Protein AF-A0A2T7PJM2-F1 (afdb_monomer_lite)

Secondary structure (DSSP, 8-state):
------------EETTEE-GGGTTS-HHHHHHHHHHHHHHHS-TTS---------TTSSS-TTS--SS-----TTSS--TT-SSHHHH--------SSS-SS-S----S---GGGHHHHHHHHTT----TT-S----HHHHHHTPPPS----EEEEETTTTEEEE-

InterPro domains:
  IPR017850 Alkali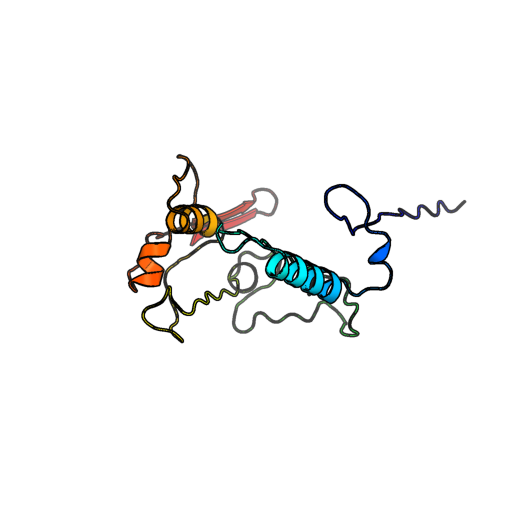ne-phosphatase-like, core domain superfamily [G3DSA:3.40.720.10] (8-62)
  IPR017850 Alkaline-phosphatase-like, core domain superfamily [G3DSA:3.40.720.10] (63-149)
  IPR017850 Alkaline-phosphatase-like, core domain superfamily [SSF53649] (10-160)
  IPR047115 Arylsulfatase B [PTHR10342] (62-166)

Structure (mmCIF, N/CA/C/O backbone):
data_AF-A0A2T7PJM2-F1
#
_entry.id   AF-A0A2T7PJM2-F1
#
loop_
_atom_site.group_PDB
_atom_site.id
_atom_site.type_symbol
_atom_site.label_atom_id
_atom_site.label_alt_id
_atom_site.label_comp_id
_atom_site.label_asym_id
_atom_site.label_entity_id
_atom_site.label_seq_id
_atom_site.pdbx_PDB_ins_code
_atom_site.Cartn_x
_atom_site.Cartn_y
_atom_site.Cartn_z
_atom_site.occupancy
_atom_site.B_iso_or_equiv
_atom_site.auth_seq_id
_atom_site.auth_comp_id
_atom_site.auth_asym_id
_atom_site.auth_atom_id
_atom_site.pdbx_PDB_model_num
ATOM 1 N N . MET A 1 1 ? 15.507 44.454 -12.396 1.00 40.25 1 MET A N 1
ATOM 2 C CA . MET A 1 1 ? 14.120 44.304 -11.910 1.00 40.25 1 MET A CA 1
ATOM 3 C C . MET A 1 1 ? 13.923 42.833 -11.594 1.00 40.25 1 MET A C 1
ATOM 5 O O . MET A 1 1 ? 13.890 42.039 -12.524 1.00 40.25 1 MET A O 1
ATOM 9 N N . SER A 1 2 ? 13.944 42.454 -10.313 1.00 42.09 2 SER A N 1
ATOM 10 C CA . SER A 1 2 ? 13.664 41.079 -9.894 1.00 42.09 2 SER A CA 1
ATOM 11 C C . SER A 1 2 ? 12.152 40.891 -9.806 1.00 42.09 2 SER A C 1
ATOM 13 O O . SER A 1 2 ? 11.457 41.668 -9.156 1.00 42.09 2 SER A O 1
ATOM 15 N N . ALA A 1 3 ? 11.634 39.868 -10.478 1.00 44.97 3 ALA A N 1
ATOM 16 C CA . ALA A 1 3 ? 10.299 39.369 -10.206 1.00 44.97 3 ALA A CA 1
ATOM 17 C C . ALA A 1 3 ? 10.421 38.363 -9.057 1.00 44.97 3 ALA A C 1
ATOM 19 O O . ALA A 1 3 ? 10.761 37.200 -9.258 1.00 44.97 3 ALA A O 1
ATOM 20 N N . SER A 1 4 ? 10.202 38.848 -7.837 1.00 51.44 4 SER A N 1
ATOM 21 C CA . SER A 1 4 ? 9.900 38.010 -6.679 1.00 51.44 4 SER A CA 1
ATOM 22 C C . SER A 1 4 ? 8.497 37.441 -6.875 1.00 51.44 4 SER A C 1
ATOM 24 O O . SER A 1 4 ? 7.517 38.068 -6.483 1.00 51.44 4 SER A O 1
ATOM 26 N N . CYS A 1 5 ? 8.381 36.295 -7.542 1.00 45.81 5 CYS A N 1
ATOM 27 C CA . CYS A 1 5 ? 7.126 35.555 -7.592 1.00 45.81 5 CYS A CA 1
ATOM 28 C C . CYS A 1 5 ? 7.107 34.590 -6.406 1.00 45.81 5 CYS A C 1
ATOM 30 O O . CYS A 1 5 ? 7.617 33.475 -6.484 1.00 45.81 5 CYS A O 1
ATOM 32 N N . THR A 1 6 ? 6.579 35.050 -5.275 1.00 51.72 6 THR A N 1
ATOM 33 C CA . THR A 1 6 ? 6.181 34.169 -4.178 1.00 51.72 6 THR A CA 1
ATOM 34 C C . THR A 1 6 ? 4.828 33.576 -4.549 1.00 51.72 6 THR A C 1
ATOM 36 O O . THR A 1 6 ? 3.810 34.263 -4.498 1.00 51.72 6 THR A O 1
ATOM 39 N N . PHE A 1 7 ? 4.812 32.314 -4.969 1.00 53.91 7 PHE A N 1
ATOM 40 C CA . PHE A 1 7 ? 3.574 31.545 -4.983 1.00 53.91 7 PHE A CA 1
ATOM 41 C C . PHE A 1 7 ? 3.211 31.230 -3.529 1.00 53.91 7 PHE A C 1
ATOM 43 O O . PHE A 1 7 ? 3.868 30.412 -2.891 1.00 53.91 7 PHE A O 1
ATOM 50 N N . GLU A 1 8 ? 2.191 31.898 -2.995 1.00 61.72 8 GLU A N 1
ATOM 51 C CA . GLU A 1 8 ? 1.557 31.495 -1.740 1.00 61.72 8 GLU A CA 1
ATOM 52 C C . GLU A 1 8 ? 0.485 30.451 -2.070 1.00 61.72 8 GLU A C 1
ATOM 54 O O . GLU A 1 8 ? -0.572 30.774 -2.613 1.00 61.72 8 GLU A O 1
ATOM 59 N N . ALA A 1 9 ? 0.772 29.182 -1.783 1.00 63.47 9 ALA A N 1
ATOM 60 C CA . ALA A 1 9 ? -0.201 28.098 -1.845 1.00 63.47 9 ALA A CA 1
ATOM 61 C C . ALA A 1 9 ? -0.392 27.525 -0.437 1.00 63.47 9 ALA A C 1
ATOM 63 O O . ALA A 1 9 ? 0.579 27.262 0.269 1.00 63.47 9 ALA A O 1
ATOM 64 N N . LEU A 1 10 ? -1.650 27.353 -0.025 1.00 72.00 10 LEU A N 1
ATOM 65 C CA . LEU A 1 10 ? -2.009 26.712 1.238 1.00 72.00 10 LEU A CA 1
ATOM 66 C C . LEU A 1 10 ? -2.389 25.260 0.947 1.00 72.00 10 LEU A C 1
ATOM 68 O O . LEU A 1 10 ? -3.336 25.001 0.203 1.00 72.00 10 LEU A O 1
ATOM 72 N N . ASP A 1 11 ? -1.608 24.341 1.507 1.00 72.00 11 ASP A N 1
ATOM 73 C CA . ASP A 1 11 ? -1.666 22.907 1.196 1.00 72.00 11 ASP A CA 1
ATOM 74 C C . ASP A 1 11 ? -2.710 22.164 2.054 1.00 72.00 11 ASP A C 1
ATOM 76 O O . ASP A 1 11 ? -3.326 21.191 1.629 1.00 72.00 11 ASP A O 1
ATOM 80 N N . PHE A 1 12 ? -2.993 22.674 3.258 1.00 85.38 12 PHE A N 1
ATOM 81 C CA . PHE A 1 12 ? -3.951 22.055 4.171 1.00 85.38 12 PHE A CA 1
ATOM 82 C C . PHE A 1 12 ? -5.383 22.472 3.870 1.00 85.38 12 PHE A C 1
ATOM 84 O O . PHE A 1 12 ? -5.734 23.656 3.913 1.00 85.38 12 PHE A O 1
ATOM 91 N N . ARG A 1 13 ? -6.224 21.467 3.618 1.00 84.50 13 ARG A N 1
ATOM 92 C CA . ARG A 1 13 ? -7.662 21.634 3.438 1.00 84.50 13 ARG A CA 1
ATOM 93 C C . ARG A 1 13 ? -8.447 20.713 4.353 1.00 84.50 13 ARG A C 1
ATOM 95 O O . ARG A 1 13 ? -8.080 19.556 4.551 1.00 84.50 13 ARG A O 1
ATOM 102 N N . PHE A 1 14 ? -9.554 21.231 4.861 1.00 86.19 14 PHE A N 1
ATOM 103 C CA . PHE A 1 14 ? -10.577 20.467 5.549 1.00 86.19 14 PHE A CA 1
ATOM 104 C C . PHE A 1 14 ? -11.841 20.488 4.693 1.00 86.19 14 PHE A C 1
ATOM 106 O O . PHE A 1 14 ? -12.447 21.541 4.482 1.00 86.19 14 PHE A O 1
ATOM 113 N N . ASN A 1 15 ? -12.216 19.318 4.173 1.00 85.06 15 ASN A N 1
ATOM 114 C CA . ASN A 1 15 ? -13.137 19.190 3.043 1.00 85.06 15 ASN A CA 1
ATOM 115 C C . ASN A 1 15 ? -12.603 19.962 1.823 1.00 85.06 15 ASN A C 1
ATOM 117 O O . ASN A 1 15 ? -11.618 19.546 1.218 1.00 85.06 15 ASN A O 1
ATOM 121 N N . GLU A 1 16 ? -13.216 21.093 1.486 1.00 86.56 16 GLU A N 1
ATOM 122 C CA . GLU A 1 16 ? -12.851 21.924 0.332 1.00 86.56 16 GLU A CA 1
ATOM 123 C C . GLU A 1 16 ? -12.242 23.272 0.742 1.00 86.56 16 GLU A C 1
ATOM 125 O O . GLU A 1 16 ? -11.702 23.990 -0.101 1.00 86.56 16 GLU A O 1
ATOM 130 N N . GLU A 1 17 ? -12.267 23.588 2.039 1.00 89.56 17 GLU A N 1
ATOM 131 C CA . GLU A 1 17 ? -11.819 24.866 2.581 1.00 89.56 17 GLU A CA 1
ATOM 132 C C . GLU A 1 17 ? -10.400 24.779 3.122 1.00 89.56 17 GLU A C 1
ATOM 134 O O . GLU A 1 17 ? -9.963 23.747 3.631 1.00 89.56 17 GLU A O 1
ATOM 139 N N . VAL A 1 18 ? -9.680 25.894 3.051 1.00 88.31 18 VAL A N 1
ATOM 140 C CA . VAL A 1 18 ? -8.340 25.996 3.631 1.00 88.31 18 VAL A CA 1
ATOM 141 C C . VAL A 1 18 ? -8.417 25.876 5.150 1.00 88.31 18 VAL A C 1
ATOM 143 O O . VAL A 1 18 ? -9.088 26.672 5.813 1.00 88.31 18 VAL A O 1
ATOM 146 N N . ASP A 1 19 ? -7.647 24.948 5.712 1.00 87.94 19 ASP A N 1
ATOM 147 C CA . ASP A 1 19 ? -7.517 24.816 7.158 1.00 87.94 19 ASP A CA 1
ATOM 148 C C . ASP A 1 19 ? -6.419 25.744 7.689 1.00 87.94 19 ASP A C 1
ATOM 150 O O . ASP A 1 19 ? -5.230 25.419 7.724 1.00 87.94 19 ASP A O 1
ATOM 154 N N . LYS A 1 20 ? -6.831 26.935 8.125 1.00 85.75 20 LYS A N 1
ATOM 155 C CA . LYS A 1 20 ? -5.927 27.925 8.727 1.00 85.75 20 LYS A CA 1
ATOM 156 C C . LYS A 1 20 ? -5.497 27.555 10.150 1.00 85.75 20 LYS A C 1
ATOM 158 O O . LYS A 1 20 ? -4.513 28.113 10.635 1.00 85.75 20 LYS A O 1
ATOM 163 N N . ASN A 1 21 ? -6.196 26.630 10.812 1.00 85.81 21 ASN A N 1
ATOM 164 C CA . ASN A 1 21 ? -5.887 26.219 12.183 1.00 85.81 21 ASN A CA 1
ATOM 165 C C . ASN A 1 21 ? -4.716 25.226 12.238 1.00 85.81 21 ASN A C 1
ATOM 167 O O . ASN A 1 21 ? -4.093 25.076 13.286 1.00 85.81 21 ASN A O 1
ATOM 171 N N . ALA A 1 22 ? -4.384 24.589 11.111 1.00 85.62 22 ALA A N 1
ATOM 172 C CA . ALA A 1 22 ? -3.234 23.696 10.983 1.00 85.62 22 ALA A CA 1
ATOM 173 C C . ALA A 1 22 ? -1.884 24.433 10.848 1.00 85.62 22 ALA A C 1
ATOM 175 O O . ALA A 1 22 ? -0.829 23.796 10.839 1.00 85.62 22 ALA A O 1
ATOM 176 N N . SER A 1 23 ? -1.883 25.768 10.756 1.00 87.19 23 SER A N 1
ATOM 177 C CA . SER A 1 23 ? -0.649 26.551 10.636 1.00 87.19 23 SER A CA 1
ATOM 178 C C . SER A 1 23 ? 0.278 26.338 11.839 1.00 87.19 23 SER A C 1
ATOM 180 O O . SER A 1 23 ? -0.142 26.421 12.992 1.00 87.19 23 SER A O 1
ATOM 182 N N . GLY A 1 24 ? 1.555 26.050 11.570 1.00 87.81 24 GLY A N 1
ATOM 183 C CA . GLY A 1 24 ? 2.554 25.748 12.601 1.00 87.81 24 GLY A CA 1
ATOM 184 C C . GLY A 1 24 ? 2.444 24.345 13.210 1.00 87.81 24 GLY A C 1
ATOM 185 O O . GLY A 1 24 ? 3.200 24.022 14.127 1.00 87.81 24 GLY A O 1
ATOM 186 N N . VAL A 1 25 ? 1.541 23.495 12.711 1.00 90.69 25 VAL A N 1
ATOM 187 C CA . VAL A 1 25 ? 1.417 22.095 13.131 1.00 90.69 25 VAL A CA 1
ATOM 188 C C . VAL A 1 25 ? 2.139 21.198 12.131 1.00 90.69 25 VAL A C 1
ATOM 190 O O . VAL A 1 25 ? 1.891 21.251 10.933 1.00 90.69 25 VAL A O 1
ATOM 193 N N . TYR A 1 26 ? 3.017 20.325 12.627 1.00 91.69 26 TYR A N 1
ATOM 194 C CA . TYR A 1 26 ? 3.697 19.345 11.781 1.00 91.69 26 TYR A CA 1
ATOM 195 C C . TYR A 1 26 ? 2.682 18.386 11.132 1.00 91.69 26 TYR A C 1
ATOM 197 O O . TYR A 1 26 ? 1.861 17.784 11.834 1.00 91.69 26 TYR A O 1
ATOM 205 N N . SER A 1 27 ? 2.758 18.213 9.808 1.00 92.06 27 SER A N 1
ATOM 206 C CA . SER A 1 27 ? 1.738 17.532 8.988 1.00 92.06 27 SER A CA 1
ATOM 207 C C . SER A 1 27 ? 1.380 16.130 9.481 1.00 92.06 27 SER A C 1
ATOM 209 O O . SER A 1 27 ? 0.210 15.753 9.534 1.00 92.06 27 SER A O 1
ATOM 211 N N . THR A 1 28 ? 2.381 15.374 9.941 1.00 93.56 28 THR A N 1
ATOM 212 C CA . THR A 1 28 ? 2.181 14.022 10.486 1.00 93.56 28 THR A CA 1
ATOM 213 C C . THR A 1 28 ? 1.261 14.038 11.710 1.00 93.56 28 THR A C 1
ATOM 215 O O . THR A 1 28 ? 0.409 13.159 11.849 1.00 93.56 28 THR A O 1
ATOM 218 N N . PHE A 1 29 ? 1.379 15.043 12.585 1.00 94.25 29 PHE A N 1
ATOM 219 C CA . PHE A 1 29 ? 0.491 15.179 13.742 1.00 94.25 29 PHE A CA 1
ATOM 220 C C . PHE A 1 29 ? -0.894 15.674 13.344 1.00 94.25 29 PHE A C 1
ATOM 222 O O . PHE A 1 29 ? -1.871 15.178 13.898 1.00 94.25 29 PHE A O 1
ATOM 229 N N . ALA A 1 30 ? -0.990 16.596 12.383 1.00 92.69 30 ALA A N 1
ATOM 230 C CA . ALA A 1 30 ? -2.277 17.068 11.877 1.00 92.69 30 ALA A CA 1
ATOM 231 C C . ALA A 1 30 ? -3.104 15.904 11.299 1.00 92.69 30 ALA A C 1
ATOM 233 O O . ALA A 1 30 ? -4.229 15.664 11.735 1.00 92.69 30 ALA A O 1
ATOM 234 N N . PHE A 1 31 ? -2.510 15.101 10.411 1.00 93.81 31 PHE A N 1
ATOM 235 C CA . PHE A 1 31 ? -3.171 13.933 9.821 1.00 93.81 31 PHE A CA 1
ATOM 236 C C . PHE A 1 31 ? -3.514 12.858 10.855 1.00 93.81 31 PHE A C 1
ATOM 238 O O . PHE A 1 31 ? -4.606 12.293 10.813 1.00 93.81 31 PHE A O 1
ATOM 245 N N . SER A 1 32 ? -2.619 12.600 11.815 1.00 95.75 32 SER A N 1
ATOM 246 C CA . SER A 1 32 ? -2.874 11.609 12.868 1.00 95.75 32 SER A CA 1
ATOM 247 C C . SER A 1 32 ? -4.033 12.022 13.771 1.00 95.75 32 SER A C 1
ATOM 249 O O . SER A 1 32 ? -4.921 11.210 14.017 1.00 95.75 32 SER A O 1
ATOM 251 N N . ARG A 1 33 ? -4.059 13.283 14.223 1.00 94.31 33 ARG A N 1
ATOM 252 C CA . ARG A 1 33 ? -5.152 13.808 15.056 1.00 94.31 33 ARG A CA 1
ATOM 253 C C . ARG A 1 33 ? -6.475 13.755 14.313 1.00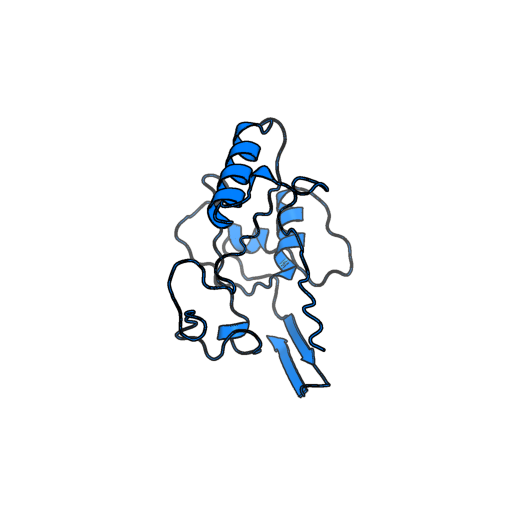 94.31 33 ARG A C 1
ATOM 255 O O . ARG A 1 33 ? -7.446 13.247 14.856 1.00 94.31 33 ARG A O 1
ATOM 262 N N . ARG A 1 34 ? -6.491 14.166 13.042 1.00 93.00 34 ARG A N 1
ATOM 263 C CA . ARG A 1 34 ? -7.718 14.110 12.249 1.00 93.00 34 ARG A CA 1
ATOM 264 C C . ARG A 1 34 ? -8.229 12.680 12.072 1.00 93.00 34 ARG A C 1
ATOM 266 O O . ARG A 1 34 ? -9.428 12.442 12.170 1.00 93.00 34 ARG A O 1
ATOM 273 N N . ALA A 1 35 ? -7.336 11.720 11.831 1.00 96.25 35 ALA A N 1
ATOM 274 C CA . ALA A 1 35 ? -7.717 10.313 11.760 1.00 96.25 35 ALA A CA 1
ATOM 275 C C . ALA A 1 35 ? -8.300 9.808 13.093 1.00 96.25 35 ALA A C 1
ATOM 277 O O . ALA A 1 35 ? -9.287 9.079 13.076 1.00 96.25 35 ALA A O 1
ATOM 278 N N . GLN A 1 36 ? -7.728 10.212 14.233 1.00 97.06 36 GLN A N 1
ATOM 279 C CA . GLN A 1 36 ? -8.255 9.873 15.560 1.00 97.06 36 GLN A CA 1
ATOM 280 C C . GLN A 1 36 ? -9.652 10.456 15.783 1.00 97.06 36 GLN A C 1
ATOM 282 O O . GLN A 1 36 ? -10.555 9.703 16.129 1.00 97.06 36 GLN A O 1
ATOM 287 N N . GLU A 1 37 ? -9.853 11.743 15.498 1.00 95.19 37 GLU A N 1
ATOM 288 C CA . GLU A 1 37 ? -11.161 12.405 15.604 1.00 95.19 37 GLU A CA 1
ATOM 289 C C . GLU A 1 37 ? -12.225 11.695 14.761 1.00 95.19 37 GLU A C 1
ATOM 291 O O . GLU A 1 37 ? -13.291 11.360 15.268 1.00 95.19 37 GLU A O 1
ATOM 296 N N . ILE A 1 38 ? -11.918 11.389 13.490 1.00 96.00 38 ILE A N 1
ATOM 297 C CA . ILE A 1 38 ? -12.838 10.650 12.612 1.00 96.00 38 ILE A CA 1
ATOM 298 C C . ILE A 1 38 ? -13.226 9.313 13.248 1.00 96.00 38 ILE A C 1
ATOM 300 O O . ILE A 1 38 ? -14.394 8.941 13.213 1.00 96.00 38 ILE A O 1
ATOM 304 N N . LEU A 1 39 ? -12.264 8.581 13.813 1.00 96.62 39 LEU A N 1
ATOM 305 C CA . LEU A 1 39 ? -12.517 7.275 14.421 1.00 96.62 39 LEU A CA 1
ATOM 306 C C . LEU A 1 39 ? -13.307 7.371 15.734 1.00 96.62 39 LEU A C 1
ATOM 308 O O . LEU A 1 39 ? -14.122 6.492 16.002 1.00 96.62 39 LEU A O 1
ATOM 312 N N . GLU A 1 40 ? -13.073 8.405 16.541 1.00 97.44 40 GLU A N 1
ATOM 313 C CA . GLU A 1 40 ? -13.780 8.651 17.805 1.00 97.44 40 GLU A CA 1
ATOM 314 C C . GLU A 1 40 ? -15.234 9.084 17.578 1.00 97.44 40 GLU A C 1
ATOM 316 O O . GLU A 1 40 ? -16.128 8.663 18.314 1.00 97.44 40 GLU A O 1
ATOM 321 N N . GLU A 1 41 ? -15.481 9.881 16.538 1.00 96.75 41 GLU A N 1
ATOM 322 C CA . GLU A 1 41 ? -16.811 10.384 16.173 1.00 96.75 41 GLU A CA 1
ATOM 323 C C . GLU A 1 41 ? -17.616 9.398 15.309 1.00 96.75 41 GLU A C 1
ATOM 325 O O . GLU A 1 41 ? -18.825 9.569 15.120 1.00 96.75 41 GLU A O 1
ATOM 330 N N . HIS A 1 42 ? -16.968 8.365 14.762 1.00 97.88 42 HIS A N 1
ATOM 331 C CA . HIS A 1 42 ? -17.594 7.451 13.812 1.00 97.88 42 HIS A CA 1
ATOM 332 C C . HIS A 1 42 ? -18.719 6.620 14.441 1.00 97.88 42 HIS A C 1
ATOM 334 O O . HIS A 1 42 ? -18.556 5.953 15.465 1.00 97.88 42 HIS A O 1
ATOM 340 N N . ASN A 1 43 ? -19.863 6.569 13.756 1.00 97.25 43 ASN A N 1
ATOM 341 C CA . ASN A 1 43 ? -20.951 5.670 14.118 1.00 97.25 43 ASN A CA 1
ATOM 342 C C . ASN A 1 43 ? -20.558 4.215 13.823 1.00 97.25 43 ASN A C 1
ATOM 344 O O . ASN A 1 43 ? -20.665 3.740 12.692 1.00 97.25 43 ASN A O 1
ATOM 348 N N . THR A 1 44 ? -20.202 3.479 14.873 1.00 95.62 44 THR A N 1
ATOM 349 C CA . THR A 1 44 ? -19.729 2.086 14.809 1.00 95.62 44 THR A CA 1
ATOM 350 C C . THR A 1 44 ? -20.740 1.080 14.250 1.00 95.62 44 THR A C 1
ATOM 352 O O . THR A 1 44 ? -20.363 -0.053 13.957 1.00 95.62 44 THR A O 1
ATOM 355 N N . SER A 1 45 ? -22.004 1.474 14.055 1.00 97.31 45 SER A N 1
ATOM 356 C CA . SER A 1 45 ? -23.005 0.643 13.370 1.00 97.31 45 SER A CA 1
ATOM 357 C C . SER A 1 45 ? -22.834 0.618 11.846 1.00 97.31 45 SER A C 1
ATOM 359 O O . SER A 1 45 ? -23.433 -0.227 11.185 1.00 97.31 45 SER A O 1
ATOM 361 N N . GLN A 1 46 ? -22.056 1.541 11.278 1.00 95.81 46 GLN A N 1
ATOM 362 C CA . GLN A 1 46 ? -21.732 1.587 9.852 1.00 95.81 46 GLN A CA 1
ATOM 363 C C . GLN A 1 46 ? -20.244 1.269 9.648 1.00 95.81 46 GLN A C 1
ATOM 365 O O . GLN A 1 46 ? -19.422 1.641 10.484 1.00 95.81 46 GLN A O 1
ATOM 370 N N . PRO A 1 47 ? -19.849 0.592 8.560 1.00 95.12 47 PRO A N 1
ATOM 371 C CA . PRO A 1 47 ? -18.438 0.461 8.217 1.00 95.12 47 PRO A CA 1
ATOM 372 C C . PRO A 1 47 ? -17.856 1.817 7.781 1.00 95.12 47 PRO A C 1
ATOM 374 O O . PRO A 1 47 ? -18.568 2.673 7.261 1.00 95.12 47 PRO A O 1
ATOM 377 N N . ILE A 1 48 ? -16.546 1.997 7.960 1.00 96.00 48 ILE A N 1
ATOM 378 C CA . ILE A 1 48 ? -15.797 3.160 7.467 1.00 96.00 48 ILE A CA 1
ATOM 379 C C . ILE A 1 48 ? -14.613 2.699 6.622 1.00 96.00 48 ILE A C 1
ATOM 381 O O . ILE A 1 48 ? -13.939 1.722 6.953 1.00 96.00 48 ILE A O 1
ATOM 385 N N . PHE A 1 49 ? -14.347 3.432 5.544 1.00 96.12 49 PHE A N 1
ATOM 386 C CA . PHE A 1 49 ? -13.100 3.355 4.795 1.00 96.12 49 PHE A CA 1
ATOM 387 C C . PHE A 1 49 ? -12.344 4.670 4.982 1.00 96.12 49 PHE A C 1
ATOM 389 O O . PHE A 1 49 ? -12.862 5.735 4.652 1.00 96.12 49 PHE A O 1
ATOM 396 N N . LEU A 1 50 ? -11.129 4.593 5.525 1.00 96.75 50 LEU A N 1
ATOM 397 C CA . LEU A 1 50 ? -10.268 5.747 5.760 1.00 96.75 50 LEU A CA 1
ATOM 398 C C . LEU A 1 50 ? -8.947 5.553 5.014 1.00 96.75 50 LEU A C 1
ATOM 400 O O . LEU A 1 50 ? -8.198 4.619 5.300 1.00 96.75 50 LEU A O 1
ATOM 404 N N . TYR A 1 51 ? -8.653 6.455 4.080 1.00 96.81 51 TYR A N 1
ATOM 405 C CA . TYR A 1 51 ? -7.364 6.525 3.398 1.00 96.81 51 TYR A CA 1
ATOM 406 C C . TYR A 1 51 ? -6.518 7.641 4.016 1.00 96.81 51 TYR A C 1
ATOM 408 O O . TYR A 1 51 ? -6.870 8.814 3.929 1.00 96.81 51 TYR A O 1
ATOM 416 N N . LEU A 1 52 ? -5.409 7.263 4.655 1.00 96.62 52 LEU A N 1
ATOM 417 C CA . LEU A 1 52 ? -4.499 8.186 5.330 1.00 96.62 52 LEU A CA 1
ATOM 418 C C . LEU A 1 52 ? -3.168 8.260 4.572 1.00 96.62 52 LEU A C 1
ATOM 420 O O . LEU A 1 52 ? -2.324 7.372 4.692 1.00 96.62 52 LEU A O 1
ATOM 424 N N . ALA A 1 53 ? -2.993 9.317 3.782 1.00 95.50 53 ALA A N 1
ATOM 425 C CA . ALA A 1 53 ? -1.807 9.545 2.962 1.00 95.50 53 ALA A CA 1
ATOM 426 C C . ALA A 1 53 ? -0.870 10.556 3.634 1.00 95.50 53 ALA A C 1
ATOM 428 O O . ALA A 1 53 ? -1.010 11.764 3.462 1.00 95.50 53 ALA A O 1
ATOM 429 N N . PHE A 1 54 ? 0.084 10.070 4.428 1.00 94.69 54 PHE A N 1
ATOM 430 C CA . PHE A 1 54 ? 1.081 10.946 5.038 1.00 94.69 54 PHE A CA 1
ATOM 431 C C . PHE A 1 54 ? 1.979 11.604 3.985 1.00 94.69 54 PHE A C 1
ATOM 433 O O . PHE A 1 54 ? 2.414 10.959 3.035 1.00 94.69 54 PHE A O 1
ATOM 440 N N . GLN A 1 55 ? 2.315 12.876 4.212 1.00 91.75 55 GLN A N 1
ATOM 441 C CA . GLN A 1 55 ? 3.368 13.570 3.466 1.00 91.75 55 GLN A CA 1
ATOM 442 C C . GLN A 1 55 ? 4.751 13.012 3.831 1.00 91.75 55 GLN A C 1
ATOM 444 O O . GLN A 1 55 ? 5.622 12.870 2.976 1.00 91.75 55 GLN A O 1
ATOM 449 N N . ALA A 1 56 ? 4.953 12.660 5.105 1.00 91.38 56 ALA A N 1
ATOM 450 C CA . ALA A 1 56 ? 6.190 12.041 5.550 1.00 91.38 56 ALA A CA 1
ATOM 451 C C . ALA A 1 56 ? 6.392 10.677 4.859 1.00 91.38 56 ALA A C 1
ATOM 453 O O . ALA A 1 56 ? 5.458 9.896 4.713 1.00 91.38 56 ALA A O 1
ATOM 454 N N . VAL A 1 57 ? 7.598 10.308 4.442 1.00 90.69 57 VAL A N 1
ATOM 455 C CA . VAL A 1 57 ? 8.898 10.980 4.640 1.00 90.69 57 VAL A CA 1
ATOM 456 C C . VAL A 1 57 ? 9.386 11.687 3.369 1.00 90.69 57 VAL A C 1
ATOM 458 O O . VAL A 1 57 ? 10.579 11.701 3.086 1.00 90.69 57 VAL A O 1
ATOM 461 N N . HIS A 1 58 ? 8.465 12.207 2.553 1.00 89.12 58 HIS A N 1
ATOM 462 C CA . HIS A 1 58 ? 8.823 12.922 1.332 1.00 89.12 58 HIS A CA 1
ATOM 463 C C . HIS A 1 58 ? 9.476 14.272 1.651 1.00 89.12 58 HIS A C 1
ATOM 465 O O . HIS A 1 58 ? 9.122 14.913 2.637 1.00 89.12 58 HIS A O 1
ATOM 471 N N . TYR A 1 59 ? 10.375 14.721 0.772 1.00 83.94 59 TYR A N 1
ATOM 472 C CA . TYR A 1 59 ? 10.931 16.072 0.792 1.00 83.94 59 TYR A CA 1
ATOM 473 C C . TYR A 1 59 ? 9.823 17.145 0.883 1.00 83.94 59 TYR A C 1
ATOM 475 O O . TYR A 1 59 ? 8.799 16.995 0.196 1.00 83.94 59 TYR A O 1
ATOM 483 N N . PRO A 1 60 ? 10.020 18.242 1.643 1.00 86.44 60 PRO A N 1
ATOM 484 C CA . PRO A 1 60 ? 11.232 18.630 2.384 1.00 86.44 60 PRO A CA 1
ATOM 485 C C . PRO A 1 60 ? 11.477 17.843 3.680 1.00 86.44 60 PRO A C 1
ATOM 487 O O . PRO A 1 60 ? 10.549 17.426 4.365 1.00 86.44 60 PRO A O 1
ATOM 490 N N . LEU A 1 61 ? 12.752 17.654 4.041 1.00 84.50 61 LEU A N 1
ATOM 491 C CA . LEU A 1 61 ? 13.140 16.975 5.281 1.00 84.50 61 LEU A CA 1
ATOM 492 C C . LEU A 1 61 ? 13.142 17.954 6.464 1.00 84.50 61 LEU A C 1
ATOM 494 O O . LEU A 1 61 ? 14.146 18.570 6.816 1.00 84.50 61 LEU A O 1
ATOM 498 N N . GLU A 1 62 ? 11.976 18.109 7.080 1.00 85.31 62 GLU A N 1
ATOM 499 C CA . GLU A 1 62 ? 11.706 19.151 8.084 1.00 85.31 62 GLU A CA 1
ATOM 500 C C . GLU A 1 62 ? 11.985 18.718 9.534 1.00 85.31 62 GLU A C 1
ATOM 502 O O . GLU A 1 62 ? 11.899 19.521 10.460 1.00 85.31 62 GLU A O 1
ATOM 507 N N . ASN A 1 63 ? 12.347 17.451 9.754 1.00 81.62 63 ASN A N 1
ATOM 508 C CA . ASN A 1 63 ? 12.645 16.884 11.074 1.00 81.62 63 ASN A CA 1
ATOM 509 C C . ASN A 1 63 ? 14.153 16.818 11.398 1.00 81.62 63 ASN A C 1
ATOM 511 O O . ASN A 1 63 ? 14.549 16.121 12.333 1.00 81.62 63 ASN A O 1
ATOM 515 N N . GLY A 1 64 ? 14.990 17.543 10.648 1.00 68.88 64 GLY A N 1
ATOM 516 C CA . GLY A 1 64 ? 16.420 17.692 10.936 1.00 68.88 64 GLY A CA 1
ATOM 517 C C . GLY A 1 64 ? 17.333 16.589 10.391 1.00 68.88 64 GLY A C 1
ATOM 518 O O . GLY A 1 64 ? 18.454 16.453 10.876 1.00 68.88 64 GLY A O 1
ATOM 519 N N . GLY A 1 65 ? 16.898 15.806 9.400 1.00 62.78 65 GLY A N 1
ATOM 520 C CA . GLY A 1 65 ? 17.785 14.897 8.667 1.00 62.78 65 GLY A CA 1
ATOM 521 C C . GLY A 1 65 ? 17.982 15.346 7.225 1.00 62.78 65 GLY A C 1
ATOM 522 O O . GLY A 1 65 ? 17.000 15.420 6.516 1.00 62.78 65 GLY A O 1
ATOM 523 N N . ASP A 1 66 ? 19.214 15.596 6.771 1.00 56.72 66 ASP A N 1
ATOM 524 C CA . ASP A 1 66 ? 19.573 15.583 5.338 1.00 56.72 66 ASP A CA 1
ATOM 525 C C . ASP A 1 66 ? 21.107 15.511 5.169 1.00 56.72 66 ASP A C 1
ATOM 527 O O . ASP A 1 66 ? 21.817 16.046 6.029 1.00 56.72 66 ASP A O 1
ATOM 531 N N . PRO A 1 67 ? 21.664 14.851 4.125 1.00 52.88 67 PRO A N 1
ATOM 532 C CA . PRO A 1 67 ? 22.091 15.668 2.977 1.00 52.88 67 PRO A CA 1
ATOM 533 C C . PRO A 1 67 ? 22.072 14.952 1.601 1.00 52.88 67 PRO A C 1
ATOM 535 O O . PRO A 1 67 ? 23.061 15.034 0.874 1.00 52.88 67 PRO A O 1
ATOM 538 N N . THR A 1 68 ? 21.018 14.198 1.269 1.00 60.50 68 THR A N 1
ATOM 539 C CA . THR A 1 68 ? 20.444 13.948 -0.085 1.00 60.50 68 THR A CA 1
ATOM 540 C C . THR A 1 68 ? 19.515 12.719 -0.068 1.00 60.50 68 THR A C 1
ATOM 542 O O . THR A 1 68 ? 19.742 11.718 -0.746 1.00 60.50 68 THR A O 1
ATOM 545 N N . GLU A 1 69 ? 18.435 12.822 0.716 1.00 66.56 69 GLU A N 1
ATOM 546 C CA . GLU A 1 69 ? 17.222 11.971 0.677 1.00 66.56 69 GLU A CA 1
ATOM 547 C C . GLU A 1 69 ? 17.262 10.582 1.350 1.00 66.56 69 GLU A C 1
ATOM 549 O O . GLU A 1 69 ? 16.525 9.701 0.921 1.00 66.56 69 GLU A O 1
ATOM 554 N N . GLY A 1 70 ? 18.079 10.405 2.404 1.00 77.44 70 GLY A N 1
ATOM 555 C CA . GLY A 1 70 ? 17.937 9.556 3.624 1.00 77.44 70 GLY A CA 1
ATOM 556 C C . GLY A 1 70 ? 17.345 8.124 3.627 1.00 77.44 70 GLY A C 1
ATOM 557 O O . GLY A 1 70 ? 17.458 7.425 4.636 1.00 77.44 70 GLY A O 1
ATOM 558 N N . ALA A 1 71 ? 16.710 7.660 2.559 1.00 83.94 71 ALA A N 1
ATOM 559 C CA . ALA A 1 71 ? 16.034 6.383 2.437 1.00 83.94 71 ALA A CA 1
ATOM 560 C C . ALA A 1 71 ? 17.021 5.272 2.062 1.00 83.94 71 ALA A C 1
ATOM 562 O O . ALA A 1 71 ? 18.024 5.488 1.383 1.00 83.94 71 ALA A O 1
ATOM 563 N N . SER A 1 72 ? 16.703 4.044 2.470 1.00 90.19 72 SER A N 1
ATOM 564 C CA . SER A 1 72 ? 17.480 2.860 2.115 1.00 90.19 72 SER A CA 1
ATOM 565 C C . SER A 1 72 ? 16.573 1.761 1.593 1.00 90.19 72 SER A C 1
ATOM 567 O O . SER A 1 72 ? 15.612 1.363 2.251 1.00 90.19 72 SER A O 1
ATOM 569 N N . ASN A 1 73 ? 16.931 1.235 0.423 1.00 93.88 73 ASN A N 1
ATOM 570 C CA . ASN A 1 73 ? 16.277 0.077 -0.180 1.00 93.88 73 ASN A CA 1
ATOM 571 C C . ASN A 1 73 ? 17.081 -1.210 0.000 1.00 93.88 73 ASN A C 1
ATOM 573 O O . ASN A 1 73 ? 16.694 -2.243 -0.542 1.00 93.88 73 ASN A O 1
ATOM 577 N N . TRP A 1 74 ? 18.190 -1.176 0.747 1.00 94.00 74 TRP A N 1
ATOM 578 C CA . TRP A 1 74 ? 19.048 -2.344 0.930 1.00 94.00 74 TRP A CA 1
ATOM 579 C C . TRP A 1 74 ? 18.238 -3.560 1.421 1.00 94.00 74 TRP A C 1
ATOM 581 O O . TRP A 1 74 ? 17.416 -3.418 2.333 1.00 94.00 74 TRP A O 1
ATOM 591 N N . PRO A 1 75 ? 18.436 -4.765 0.851 1.00 96.56 75 PRO A N 1
ATOM 592 C CA . PRO A 1 75 ? 19.445 -5.161 -0.144 1.00 96.56 75 PRO A CA 1
ATOM 593 C C . PRO A 1 75 ? 18.988 -5.053 -1.612 1.00 96.56 75 PRO A C 1
ATOM 595 O O . PRO A 1 75 ? 19.619 -5.620 -2.502 1.00 96.56 75 PRO A O 1
ATOM 598 N N . LEU A 1 76 ? 17.866 -4.389 -1.881 1.00 97.06 76 LEU A N 1
ATOM 599 C CA . LEU A 1 76 ? 17.282 -4.301 -3.215 1.00 97.06 76 LEU A CA 1
ATOM 600 C C . LEU A 1 76 ? 18.047 -3.300 -4.089 1.00 97.06 76 LEU A C 1
ATOM 602 O O . LEU A 1 76 ? 18.498 -2.250 -3.632 1.00 97.06 76 LEU A O 1
ATOM 606 N N . ARG A 1 77 ? 18.179 -3.632 -5.376 1.00 96.12 77 ARG A N 1
ATOM 607 C CA . ARG A 1 77 ? 18.834 -2.782 -6.374 1.00 96.12 77 ARG A CA 1
ATOM 608 C C . ARG A 1 77 ? 17.952 -1.582 -6.715 1.00 96.12 77 ARG A C 1
ATOM 610 O O . ARG A 1 77 ? 16.766 -1.761 -6.946 1.00 96.12 77 ARG A O 1
ATOM 617 N N . GLY A 1 78 ? 18.549 -0.402 -6.867 1.00 94.56 78 GLY A N 1
ATOM 618 C CA . GLY A 1 78 ? 17.870 0.798 -7.365 1.00 94.56 78 GLY A CA 1
ATOM 619 C C . GLY A 1 78 ? 17.102 1.585 -6.300 1.00 94.56 78 GLY A C 1
ATOM 620 O O . GLY A 1 78 ? 17.184 1.310 -5.103 1.00 94.56 78 GLY A O 1
ATOM 621 N N . ALA A 1 79 ? 16.397 2.616 -6.754 1.00 93.50 79 ALA A N 1
ATOM 622 C CA . ALA A 1 79 ? 15.698 3.573 -5.901 1.00 93.50 79 ALA A CA 1
ATOM 623 C C . ALA A 1 79 ? 14.474 4.175 -6.607 1.00 93.50 79 ALA A C 1
ATOM 625 O O . ALA A 1 79 ? 14.113 3.736 -7.705 1.00 93.50 79 ALA A O 1
ATOM 626 N N . LYS A 1 80 ? 13.838 5.172 -5.972 1.00 91.88 80 LYS A N 1
ATOM 627 C CA . LYS A 1 80 ? 12.734 5.956 -6.548 1.00 91.88 80 LYS A CA 1
ATOM 628 C C . LYS A 1 80 ? 13.054 6.335 -8.000 1.00 91.88 80 LYS A C 1
ATOM 630 O O . LYS A 1 80 ? 14.192 6.670 -8.319 1.00 91.88 80 LYS A O 1
ATOM 635 N N . SER A 1 81 ? 12.041 6.247 -8.860 1.00 90.94 81 SER A N 1
ATOM 636 C CA . SER 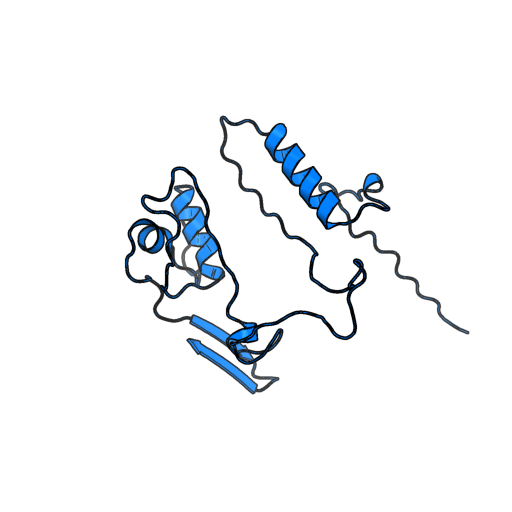A 1 81 ? 12.134 6.493 -10.309 1.00 90.94 81 SER A CA 1
ATOM 637 C C . SER A 1 81 ? 12.868 5.420 -11.128 1.00 90.94 81 SER A C 1
ATOM 639 O O . SER A 1 81 ? 13.091 5.616 -12.319 1.00 90.94 81 SER A O 1
ATOM 641 N N . THR A 1 82 ? 13.220 4.271 -10.542 1.00 93.44 82 THR A N 1
ATOM 642 C CA . THR A 1 82 ? 13.787 3.130 -11.286 1.00 93.44 82 THR A CA 1
ATOM 643 C C . THR A 1 82 ? 12.829 1.939 -11.305 1.00 93.44 82 THR A C 1
ATOM 645 O O . THR A 1 82 ? 12.061 1.757 -10.366 1.00 93.44 82 THR A O 1
ATOM 648 N N . LEU A 1 83 ? 12.902 1.097 -12.346 1.00 95.06 83 LEU A N 1
ATOM 649 C CA . LEU A 1 83 ? 12.115 -0.147 -12.445 1.00 95.06 83 LEU A CA 1
ATOM 650 C C . LEU A 1 83 ? 12.762 -1.344 -11.723 1.00 95.06 83 LEU 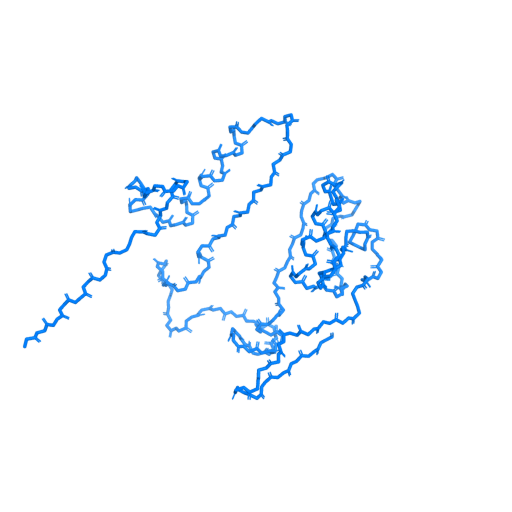A C 1
ATOM 652 O O . LEU A 1 83 ? 12.262 -2.462 -11.793 1.00 95.06 83 LEU A O 1
ATOM 656 N N . TRP A 1 84 ? 13.879 -1.127 -11.025 1.00 95.81 84 TRP A N 1
ATOM 657 C CA . TRP A 1 84 ? 14.492 -2.153 -10.185 1.00 95.81 84 TRP A CA 1
ATOM 658 C C . TRP A 1 84 ? 13.666 -2.387 -8.914 1.00 95.81 84 TRP A C 1
ATOM 660 O O . TRP A 1 84 ? 12.928 -1.508 -8.478 1.00 95.81 84 TRP A O 1
ATOM 670 N N . GLU A 1 85 ? 13.864 -3.532 -8.253 1.00 96.81 85 GLU A N 1
ATOM 671 C CA . GLU A 1 85 ? 13.143 -3.890 -7.020 1.00 96.81 85 GLU A CA 1
ATOM 672 C C . GLU A 1 85 ? 13.193 -2.799 -5.935 1.00 96.81 85 GLU A C 1
ATOM 674 O O . GLU A 1 85 ? 12.223 -2.609 -5.218 1.00 96.81 85 GLU A O 1
ATOM 679 N N . GLY A 1 86 ? 14.290 -2.053 -5.801 1.00 97.00 86 GLY A N 1
ATOM 680 C CA . GLY A 1 86 ? 14.396 -0.952 -4.839 1.00 97.00 86 GLY A CA 1
ATOM 681 C C . GLY A 1 86 ? 13.545 0.273 -5.192 1.00 97.00 86 GLY A C 1
ATOM 682 O O . GLY A 1 86 ? 13.280 1.095 -4.325 1.00 97.00 86 GLY A O 1
ATOM 683 N N . GLY A 1 87 ? 13.106 0.412 -6.443 1.00 95.00 87 GLY A N 1
ATOM 684 C CA . GLY A 1 87 ? 12.154 1.440 -6.867 1.00 95.00 87 GLY A CA 1
ATOM 685 C C . GLY A 1 87 ? 10.699 0.976 -6.872 1.00 95.00 87 GLY A C 1
ATOM 686 O O . GLY A 1 87 ? 9.805 1.803 -6.712 1.00 95.00 87 GLY A O 1
ATOM 687 N N . THR A 1 88 ? 10.452 -0.328 -7.033 1.00 95.62 88 THR A N 1
ATOM 688 C CA . THR A 1 88 ? 9.105 -0.856 -7.305 1.00 95.62 88 THR A CA 1
ATOM 689 C C . THR A 1 88 ? 8.563 -1.821 -6.248 1.00 95.62 88 THR A C 1
ATOM 691 O O . THR A 1 88 ? 7.347 -1.986 -6.135 1.00 95.62 88 THR A O 1
ATOM 694 N N . ARG A 1 89 ? 9.417 -2.452 -5.432 1.00 96.12 89 ARG A N 1
ATOM 695 C CA . ARG A 1 89 ? 8.991 -3.367 -4.364 1.00 96.12 89 ARG A CA 1
ATOM 696 C C . ARG A 1 89 ? 8.722 -2.596 -3.071 1.00 96.12 89 ARG A C 1
ATOM 698 O O . ARG A 1 89 ? 9.621 -2.344 -2.271 1.00 96.12 89 ARG A O 1
ATOM 705 N N . GLY A 1 90 ? 7.452 -2.270 -2.852 1.00 94.38 90 GLY A N 1
ATOM 706 C CA . GLY A 1 90 ? 6.983 -1.587 -1.646 1.00 94.38 90 GLY A CA 1
ATOM 707 C C . GLY A 1 90 ? 6.984 -2.456 -0.382 1.00 94.38 90 GLY A C 1
ATOM 708 O O . GLY A 1 90 ? 6.997 -3.689 -0.431 1.00 94.38 90 GLY A O 1
ATOM 709 N N . LYS A 1 91 ? 6.938 -1.793 0.779 1.00 95.31 91 LYS A N 1
ATOM 710 C CA . LYS A 1 91 ? 6.619 -2.430 2.065 1.00 95.31 91 LYS A CA 1
ATOM 711 C C . LYS A 1 91 ? 5.099 -2.507 2.216 1.00 95.31 91 LYS A C 1
ATOM 713 O O . LYS A 1 91 ? 4.408 -1.540 1.916 1.00 95.31 91 LYS A O 1
ATOM 718 N N . GLY A 1 92 ? 4.594 -3.635 2.704 1.00 95.25 92 GLY A N 1
ATOM 719 C CA . GLY A 1 92 ? 3.171 -3.846 2.952 1.00 95.25 92 GLY A CA 1
ATOM 720 C C . GLY A 1 92 ? 2.953 -4.612 4.249 1.00 95.25 92 GLY A C 1
ATOM 721 O O . GLY A 1 92 ? 3.741 -5.492 4.596 1.00 95.25 92 GLY A O 1
ATOM 722 N N . LEU A 1 93 ? 1.890 -4.259 4.964 1.00 96.06 93 LEU A N 1
ATOM 723 C CA . LEU A 1 93 ? 1.460 -4.919 6.188 1.00 96.06 93 LEU A CA 1
ATOM 724 C C . LEU A 1 93 ? -0.065 -4.936 6.214 1.00 96.06 93 LEU A C 1
ATOM 726 O O . LEU A 1 93 ? -0.703 -3.922 5.946 1.00 96.06 93 LEU A O 1
ATOM 730 N N . LEU A 1 94 ? -0.634 -6.078 6.585 1.00 95.44 94 LEU A N 1
ATOM 731 C CA . LEU A 1 94 ? -2.045 -6.200 6.915 1.00 95.44 94 LEU A CA 1
ATOM 732 C C . LEU A 1 94 ? -2.180 -6.581 8.383 1.00 95.44 94 LEU A C 1
ATOM 734 O O . LEU A 1 94 ? -1.465 -7.451 8.880 1.00 95.44 94 LEU A O 1
ATOM 738 N N . TYR A 1 95 ? -3.109 -5.928 9.074 1.00 95.56 95 TYR A N 1
ATOM 739 C CA . TYR A 1 95 ? -3.383 -6.178 10.480 1.00 95.56 95 TYR A CA 1
ATOM 740 C C . TYR A 1 95 ? -4.885 -6.263 10.716 1.00 95.56 95 TYR A C 1
ATOM 742 O O . TYR A 1 95 ? -5.655 -5.412 10.282 1.00 95.56 95 TYR A O 1
ATOM 750 N N . SER A 1 96 ? -5.295 -7.296 11.442 1.00 94.31 96 SER A N 1
ATOM 751 C CA . SER A 1 96 ? -6.632 -7.415 11.999 1.00 94.31 96 SER A CA 1
ATOM 752 C C . SER A 1 96 ? -6.593 -8.400 13.155 1.00 94.31 96 SER A C 1
ATOM 754 O O . SER A 1 96 ? -5.914 -9.423 13.074 1.00 94.31 96 SER A O 1
ATOM 756 N N . LYS A 1 97 ? -7.352 -8.114 14.215 1.00 91.25 97 LYS A N 1
ATOM 757 C CA . LYS A 1 97 ? -7.530 -9.054 15.330 1.00 91.25 97 LYS A CA 1
ATOM 758 C C . LYS A 1 97 ? -8.391 -10.260 14.945 1.00 91.25 97 LYS A C 1
ATOM 760 O O . LYS A 1 97 ? -8.237 -11.314 15.547 1.00 91.25 97 LYS A O 1
ATOM 765 N N . ASN A 1 98 ? -9.276 -10.099 13.955 1.00 90.81 98 ASN A N 1
ATOM 766 C CA . ASN A 1 98 ? -10.379 -11.034 13.715 1.00 90.81 98 ASN A CA 1
ATOM 767 C C . ASN A 1 98 ? -10.414 -11.611 12.293 1.00 90.81 98 ASN A C 1
ATOM 769 O O . ASN A 1 98 ? -11.092 -12.608 12.071 1.00 90.81 98 ASN A O 1
ATOM 773 N N . LEU A 1 99 ? -9.720 -11.003 11.322 1.00 89.88 99 LEU A N 1
ATOM 774 C CA . LEU A 1 99 ? -9.783 -11.455 9.925 1.00 89.88 99 LEU A CA 1
ATOM 775 C C . LEU A 1 99 ? -8.767 -12.553 9.583 1.00 89.88 99 LEU A C 1
ATOM 777 O O . LEU A 1 99 ? -8.964 -13.282 8.615 1.00 89.88 99 LEU A O 1
ATOM 781 N N . PHE A 1 100 ? -7.691 -12.693 10.361 1.00 92.00 100 PHE A N 1
ATOM 782 C CA . PHE A 1 100 ? -6.612 -13.634 10.060 1.00 92.00 100 PHE A CA 1
ATOM 783 C C . PHE A 1 100 ? -6.596 -14.800 11.046 1.00 92.00 100 PHE A C 1
ATOM 785 O O . PHE A 1 100 ? -6.533 -14.603 12.257 1.00 92.00 100 PHE A O 1
ATOM 792 N N . LYS A 1 101 ? -6.595 -16.032 10.518 1.00 87.38 101 LYS A N 1
ATOM 793 C CA . LYS A 1 101 ? -6.480 -17.268 11.320 1.00 87.38 101 LYS A CA 1
ATOM 794 C C . LYS A 1 101 ? -5.096 -17.424 11.960 1.00 87.38 101 LYS A C 1
ATOM 796 O O . LYS A 1 101 ? -4.964 -18.081 12.987 1.00 87.38 101 LYS A O 1
ATOM 801 N N . LYS A 1 102 ? -4.065 -16.868 11.320 1.00 88.94 102 LYS A N 1
ATOM 802 C CA . LYS A 1 102 ? -2.670 -16.870 11.771 1.00 88.94 102 LYS A CA 1
ATOM 803 C C . LYS A 1 102 ? -2.115 -15.455 11.637 1.00 88.94 102 LYS A C 1
ATOM 805 O O . LYS A 1 102 ? -2.373 -14.792 10.638 1.00 88.94 102 LYS A O 1
ATOM 810 N N . THR A 1 103 ? -1.367 -15.001 12.636 1.00 92.25 103 THR A N 1
ATOM 811 C CA . THR A 1 103 ? -0.676 -13.704 12.640 1.00 92.25 103 THR A CA 1
ATOM 812 C C . THR A 1 103 ? 0.837 -13.921 12.667 1.00 92.25 103 THR A C 1
ATOM 814 O O . THR A 1 103 ? 1.306 -15.024 12.944 1.00 92.25 103 THR A O 1
ATOM 817 N N . GLY A 1 104 ? 1.617 -12.886 12.334 1.00 92.62 104 GLY A N 1
ATOM 818 C CA . GLY A 1 104 ? 3.080 -12.999 12.256 1.00 92.62 104 GLY A CA 1
ATOM 819 C C . GLY A 1 104 ? 3.578 -13.836 11.072 1.00 92.62 104 GLY A C 1
ATOM 820 O O . GLY A 1 104 ? 4.704 -14.325 11.094 1.00 92.62 104 GLY A O 1
ATOM 821 N N . THR A 1 105 ? 2.741 -14.025 10.051 1.00 93.06 105 THR A N 1
ATOM 822 C CA . THR A 1 105 ? 3.068 -14.757 8.824 1.00 93.06 105 THR A CA 1
ATOM 823 C C . THR A 1 105 ? 3.472 -13.809 7.700 1.00 93.06 105 THR A C 1
ATOM 825 O O . THR A 1 105 ? 3.012 -12.669 7.639 1.00 93.06 105 THR A O 1
ATOM 828 N N . THR A 1 106 ? 4.275 -14.312 6.763 1.00 95.25 106 THR A N 1
ATOM 829 C CA . THR A 1 106 ? 4.633 -13.606 5.527 1.00 95.25 106 THR A CA 1
ATOM 830 C C . THR A 1 106 ? 3.927 -14.261 4.349 1.00 95.25 106 THR A C 1
ATOM 832 O O . THR A 1 106 ? 4.118 -15.450 4.109 1.00 95.25 106 THR A O 1
ATOM 835 N N . TYR A 1 107 ? 3.159 -13.480 3.592 1.00 94.88 107 TYR A N 1
ATOM 836 C CA . TYR A 1 107 ? 2.611 -13.907 2.308 1.00 94.88 107 TYR A CA 1
ATOM 837 C C . TYR A 1 107 ? 3.595 -13.546 1.187 1.00 94.88 107 TYR A C 1
ATOM 839 O O . TYR A 1 107 ? 3.968 -12.384 1.040 1.00 94.88 107 TYR A O 1
ATOM 847 N N . ASN A 1 108 ? 4.039 -14.546 0.420 1.00 95.31 108 ASN A N 1
ATOM 848 C CA . ASN A 1 108 ? 5.040 -14.380 -0.646 1.00 95.31 108 ASN A CA 1
ATOM 849 C C . ASN A 1 108 ? 4.429 -14.356 -2.059 1.00 95.31 108 ASN A C 1
ATOM 851 O O . ASN A 1 108 ? 5.172 -14.366 -3.040 1.00 95.31 108 ASN A O 1
ATOM 855 N N . GLY A 1 109 ? 3.098 -14.365 -2.176 1.00 96.12 109 GLY A N 1
ATOM 856 C CA . GLY A 1 109 ? 2.424 -14.309 -3.469 1.00 96.12 109 GLY A CA 1
ATOM 857 C C . GLY A 1 109 ? 2.629 -12.966 -4.172 1.00 96.12 109 GLY A C 1
ATOM 858 O O . GLY A 1 109 ? 2.761 -11.923 -3.531 1.00 96.12 109 GLY A O 1
ATOM 859 N N . LEU A 1 110 ? 2.661 -12.999 -5.506 1.00 97.25 110 LEU A N 1
ATOM 860 C CA . LEU A 1 110 ? 2.810 -11.802 -6.329 1.00 97.25 110 LEU A CA 1
ATOM 861 C C . LEU A 1 110 ? 1.599 -10.882 -6.149 1.00 97.25 110 LEU A C 1
ATOM 863 O O . LEU A 1 110 ? 0.466 -11.318 -6.322 1.00 97.25 110 LEU A O 1
ATOM 867 N N . MET A 1 111 ? 1.831 -9.617 -5.820 1.00 97.00 111 MET A N 1
ATOM 868 C CA . MET A 1 111 ? 0.776 -8.625 -5.627 1.00 97.00 111 MET A CA 1
ATOM 869 C C . MET A 1 111 ? 1.252 -7.263 -6.127 1.00 97.00 111 MET A C 1
ATOM 871 O O . MET A 1 111 ? 2.415 -6.901 -5.936 1.00 97.00 111 MET A O 1
ATOM 875 N N . HIS A 1 112 ? 0.345 -6.512 -6.747 1.00 97.75 112 HIS A N 1
ATOM 876 C CA . HIS A 1 112 ? 0.590 -5.161 -7.248 1.00 97.75 112 HIS A CA 1
ATOM 877 C C . HIS A 1 112 ? -0.404 -4.160 -6.637 1.00 97.75 112 HIS A C 1
ATOM 879 O O . HIS A 1 112 ? -1.464 -4.546 -6.153 1.00 97.75 112 HIS A O 1
ATOM 885 N N . ILE A 1 113 ? -0.095 -2.858 -6.658 1.00 97.50 113 ILE A N 1
ATOM 886 C CA . ILE A 1 113 ? -0.943 -1.833 -6.018 1.00 97.50 113 ILE A CA 1
ATOM 887 C C . ILE A 1 113 ? -2.372 -1.798 -6.588 1.00 97.50 113 ILE A C 1
ATOM 889 O O . ILE A 1 113 ? -3.324 -1.536 -5.858 1.00 97.50 113 ILE A O 1
ATOM 893 N N . VAL A 1 114 ? -2.534 -2.139 -7.870 1.00 97.38 114 VAL A N 1
ATOM 894 C CA . VAL A 1 114 ? -3.839 -2.215 -8.551 1.00 97.38 114 VAL A CA 1
ATOM 895 C C . VAL A 1 114 ? -4.740 -3.326 -8.003 1.00 97.38 114 VAL A C 1
ATOM 897 O O . VAL A 1 114 ? -5.952 -3.271 -8.187 1.00 97.38 114 VAL A O 1
ATOM 900 N N . ASP A 1 115 ? -4.179 -4.306 -7.288 1.00 98.19 115 ASP A N 1
ATOM 901 C CA . ASP A 1 115 ? -4.944 -5.385 -6.656 1.00 98.19 115 ASP A CA 1
ATOM 902 C C . ASP A 1 115 ? -5.701 -4.922 -5.412 1.00 98.19 115 ASP A C 1
ATOM 904 O O . ASP A 1 115 ? -6.654 -5.583 -4.993 1.00 98.19 115 ASP A O 1
ATOM 908 N N . TRP A 1 116 ? -5.320 -3.791 -4.807 1.00 97.69 116 TRP A N 1
ATOM 909 C CA . TRP A 1 116 ? -5.983 -3.308 -3.596 1.00 97.69 116 TRP A CA 1
ATOM 910 C C . TRP A 1 116 ? -7.450 -2.986 -3.830 1.00 97.69 116 TRP A C 1
ATOM 912 O O . TRP A 1 116 ? -8.279 -3.365 -3.009 1.00 97.69 116 TRP A O 1
ATOM 922 N N . PHE A 1 117 ? -7.780 -2.356 -4.958 1.00 97.81 117 PHE A N 1
ATOM 923 C CA . PHE A 1 117 ? -9.161 -2.017 -5.283 1.00 97.81 117 PHE A CA 1
ATOM 924 C C . PHE A 1 117 ? -10.082 -3.255 -5.298 1.00 97.81 117 PHE A C 1
ATOM 926 O O . PHE A 1 117 ? -10.985 -3.318 -4.461 1.00 97.81 117 PHE A O 1
ATOM 933 N N . PRO A 1 118 ? -9.852 -4.292 -6.131 1.00 98.25 118 PRO A N 1
ATOM 934 C CA . PRO A 1 118 ? -10.700 -5.483 -6.117 1.00 98.25 118 PRO A CA 1
ATOM 935 C C . PRO A 1 118 ? -10.608 -6.289 -4.813 1.00 98.25 118 PRO A C 1
ATOM 937 O O . PRO A 1 118 ? -11.588 -6.926 -4.417 1.00 98.25 118 PRO A O 1
ATOM 940 N N . THR A 1 119 ? -9.473 -6.239 -4.107 1.00 97.81 119 THR A N 1
ATOM 941 C CA . THR A 1 119 ? -9.321 -6.873 -2.785 1.00 97.81 119 THR A CA 1
ATOM 942 C C . THR A 1 119 ? -10.229 -6.215 -1.742 1.00 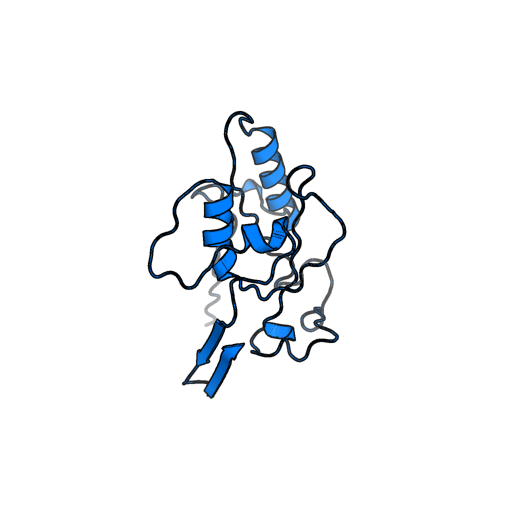97.81 119 THR A C 1
ATOM 944 O O . THR A 1 119 ? -10.926 -6.918 -1.010 1.00 97.81 119 THR A O 1
ATOM 947 N N . PHE A 1 120 ? -10.285 -4.880 -1.697 1.00 97.31 120 PHE A N 1
ATOM 948 C CA . PHE A 1 120 ? -11.177 -4.143 -0.799 1.00 97.31 120 PHE A CA 1
ATOM 949 C C . PHE A 1 120 ? -12.647 -4.293 -1.184 1.00 97.31 120 PHE A C 1
ATOM 951 O O . PHE A 1 120 ? -13.476 -4.465 -0.295 1.00 97.31 120 PHE A O 1
ATOM 958 N N . MET A 1 121 ? -12.972 -4.317 -2.480 1.00 97.56 121 MET A N 1
ATOM 959 C CA . MET A 1 121 ? -14.344 -4.587 -2.926 1.00 97.56 121 MET A CA 1
ATOM 960 C C . MET A 1 121 ? -14.815 -5.972 -2.478 1.00 97.56 121 MET A C 1
ATOM 962 O O . MET A 1 121 ? -15.900 -6.095 -1.918 1.00 97.56 121 MET A O 1
ATOM 966 N N . THR A 1 122 ? -13.963 -6.995 -2.617 1.00 96.25 122 THR A N 1
ATOM 967 C CA . THR A 1 122 ? -14.260 -8.351 -2.121 1.00 96.25 122 THR A CA 1
ATOM 968 C C . THR A 1 122 ? -14.525 -8.348 -0.615 1.00 96.25 122 THR A C 1
ATOM 970 O O . THR A 1 122 ? -15.496 -8.937 -0.148 1.00 96.25 122 THR A O 1
ATOM 973 N N . LEU A 1 123 ? -13.672 -7.661 0.148 1.00 94.31 123 LEU A N 1
ATOM 974 C CA . LEU A 1 123 ? -13.797 -7.512 1.599 1.00 94.31 123 LEU A CA 1
ATOM 975 C C . LEU A 1 123 ? -15.084 -6.802 2.028 1.00 94.31 123 LEU A C 1
ATOM 977 O O . LEU A 1 123 ? -15.700 -7.192 3.017 1.00 94.31 123 LEU A O 1
ATOM 981 N N . ALA A 1 124 ? -15.479 -5.769 1.288 1.00 95.25 124 ALA A N 1
ATOM 982 C CA . ALA A 1 124 ? -16.693 -5.002 1.532 1.00 95.25 124 ALA A CA 1
ATOM 983 C C . ALA A 1 124 ? -17.967 -5.714 1.037 1.00 95.25 124 ALA A C 1
ATOM 985 O O . ALA A 1 124 ? -19.063 -5.195 1.240 1.00 95.25 124 ALA A O 1
ATOM 986 N N . GLY A 1 125 ? -17.843 -6.879 0.387 1.00 95.56 125 GLY A N 1
ATOM 987 C CA . GLY A 1 125 ? -18.967 -7.591 -0.227 1.00 95.56 125 GLY A CA 1
ATOM 988 C C . GLY A 1 125 ? -19.537 -6.892 -1.466 1.00 95.56 125 GLY A C 1
ATOM 989 O O . GLY A 1 125 ? -20.698 -7.107 -1.801 1.00 95.56 125 GLY A O 1
ATOM 990 N N . GLY A 1 126 ? -18.748 -6.033 -2.114 1.00 95.12 126 GLY A N 1
ATOM 991 C CA . GLY A 1 126 ? -19.128 -5.306 -3.322 1.00 95.12 126 GLY A CA 1
ATOM 992 C C . GLY A 1 126 ? -18.652 -5.977 -4.611 1.00 95.12 126 GLY A C 1
ATOM 993 O O . GLY A 1 126 ? -17.843 -6.905 -4.605 1.00 95.12 126 GLY A O 1
ATOM 994 N N . GLU A 1 127 ? -19.141 -5.468 -5.739 1.00 95.19 127 GLU A N 1
ATOM 995 C CA . GLU A 1 127 ? -18.765 -5.934 -7.075 1.00 95.19 127 GLU A CA 1
ATOM 996 C C . GLU A 1 127 ? -17.597 -5.127 -7.646 1.00 95.19 127 GLU A C 1
ATOM 998 O O . GLU A 1 127 ? -17.404 -3.955 -7.324 1.00 95.19 127 GLU A O 1
ATOM 1003 N N . THR A 1 128 ? -16.814 -5.753 -8.523 1.00 95.38 128 THR A N 1
ATOM 1004 C CA . THR A 1 128 ? -15.717 -5.080 -9.229 1.00 95.38 128 THR A CA 1
ATOM 1005 C C . THR A 1 128 ? -16.106 -4.840 -10.686 1.00 95.38 128 THR A C 1
ATOM 1007 O O . THR A 1 128 ? -16.654 -5.746 -11.316 1.00 95.38 128 THR A O 1
ATOM 1010 N N . PRO A 1 129 ? -15.853 -3.642 -11.241 1.00 93.88 129 PRO A N 1
ATOM 1011 C CA . PRO A 1 129 ? -16.091 -3.374 -12.652 1.00 93.88 129 PRO A CA 1
ATOM 1012 C C . PRO A 1 129 ? -15.181 -4.235 -13.536 1.00 93.88 129 PRO A C 1
ATOM 1014 O O . PRO A 1 129 ? -14.037 -4.529 -13.188 1.00 93.88 129 PRO A O 1
ATOM 1017 N N . SER A 1 130 ? -15.683 -4.612 -14.711 1.00 94.38 130 SER A N 1
ATOM 1018 C CA . SER A 1 130 ? -14.901 -5.311 -15.733 1.00 94.38 130 SER A CA 1
ATOM 1019 C C . SER A 1 130 ? -13.841 -4.401 -16.362 1.00 94.38 130 SER A C 1
ATOM 1021 O O . SER A 1 130 ? -14.061 -3.199 -16.490 1.00 94.38 130 SER A O 1
ATOM 1023 N N . GLY A 1 131 ? -12.746 -4.988 -16.853 1.00 95.75 131 GLY A N 1
ATOM 1024 C CA . GLY A 1 131 ? -11.714 -4.263 -17.606 1.00 95.75 131 GLY A CA 1
ATOM 1025 C C . GLY A 1 131 ? -10.685 -3.528 -16.743 1.00 95.75 131 GLY A C 1
ATOM 1026 O O . GLY A 1 131 ? -9.968 -2.680 -17.259 1.00 95.75 131 GLY A O 1
ATOM 1027 N N . ILE A 1 132 ? -10.616 -3.835 -15.445 1.00 96.56 132 ILE A N 1
ATOM 1028 C CA . ILE A 1 132 ? -9.537 -3.381 -14.561 1.00 96.56 132 ILE A CA 1
ATOM 1029 C C . ILE A 1 132 ? -8.351 -4.354 -14.605 1.00 96.56 132 ILE A C 1
ATOM 1031 O O . ILE A 1 132 ? -8.540 -5.555 -14.787 1.00 96.56 132 ILE A O 1
ATOM 1035 N N . ASP A 1 133 ? -7.142 -3.853 -14.348 1.00 97.00 133 ASP A N 1
ATOM 1036 C CA . ASP A 1 133 ? -5.920 -4.678 -14.317 1.00 97.00 133 ASP A CA 1
ATOM 1037 C C . ASP A 1 133 ? -5.739 -5.462 -13.006 1.00 97.00 133 ASP A C 1
ATOM 1039 O O . ASP A 1 133 ? -4.884 -6.347 -12.901 1.00 97.00 133 ASP A O 1
ATOM 1043 N N . GLY A 1 134 ? -6.491 -5.092 -11.968 1.00 97.25 134 GLY A N 1
ATOM 1044 C CA . GLY A 1 134 ? -6.406 -5.675 -10.634 1.00 97.25 134 GLY A CA 1
ATOM 1045 C C . GLY A 1 134 ? -7.145 -7.000 -10.504 1.00 97.25 134 GLY A C 1
ATOM 1046 O O . GLY A 1 134 ? -8.215 -7.192 -11.077 1.00 97.25 134 GLY A O 1
ATOM 1047 N N . VAL A 1 135 ? -6.626 -7.875 -9.644 1.00 97.12 135 VAL A N 1
ATOM 1048 C CA . VAL A 1 135 ? -7.304 -9.100 -9.208 1.00 97.12 135 VAL A CA 1
ATOM 1049 C C . VAL A 1 135 ? -7.378 -9.138 -7.686 1.00 97.12 135 VAL A C 1
ATOM 1051 O O . VAL A 1 135 ? -6.474 -8.675 -6.991 1.00 97.12 135 VAL A O 1
ATOM 1054 N N . SER A 1 136 ? -8.472 -9.667 -7.140 1.00 97.94 136 SER A N 1
ATOM 1055 C CA . SER A 1 136 ? -8.624 -9.760 -5.686 1.00 97.94 136 SER A CA 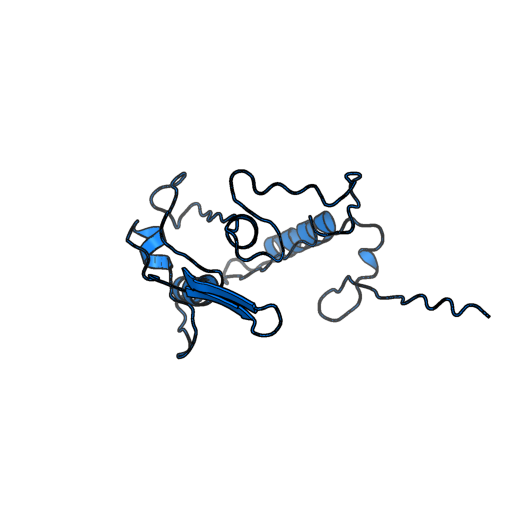1
ATOM 1056 C C . SER A 1 136 ? -7.630 -10.759 -5.099 1.00 97.94 136 SER A C 1
ATOM 1058 O O . SER A 1 136 ? -7.622 -11.930 -5.471 1.00 97.94 136 SER A O 1
ATOM 1060 N N . GLN A 1 137 ? -6.824 -10.306 -4.142 1.00 97.69 137 GLN A N 1
ATOM 1061 C CA . GLN A 1 137 ? -5.845 -11.127 -3.421 1.00 97.69 137 GLN A CA 1
ATOM 1062 C C . GLN A 1 137 ? -6.427 -11.728 -2.135 1.00 97.69 137 GLN A C 1
ATOM 1064 O O . GLN A 1 137 ? -5.738 -12.469 -1.436 1.00 97.69 137 GLN A O 1
ATOM 1069 N N . TRP A 1 138 ? -7.685 -11.413 -1.800 1.00 96.31 138 TRP A N 1
ATOM 1070 C CA . TRP A 1 138 ? -8.248 -11.688 -0.478 1.00 96.31 138 TRP A CA 1
ATOM 1071 C C . TRP A 1 138 ? -8.213 -13.173 -0.109 1.00 96.31 138 TRP A C 1
ATOM 1073 O O . TRP A 1 138 ? -7.671 -13.525 0.936 1.00 96.31 138 TRP A O 1
ATOM 1083 N N . ASP A 1 139 ? -8.723 -14.045 -0.986 1.00 95.25 139 ASP A N 1
ATOM 1084 C CA . ASP A 1 139 ? -8.746 -15.495 -0.750 1.00 95.25 139 ASP A CA 1
ATOM 1085 C C . ASP A 1 139 ? -7.331 -16.077 -0.604 1.00 95.25 139 ASP A C 1
ATOM 1087 O O . ASP A 1 139 ? -7.094 -16.913 0.268 1.00 95.25 139 ASP A O 1
ATOM 1091 N N . ALA A 1 140 ? -6.377 -15.596 -1.406 1.00 96.12 140 ALA A N 1
ATOM 1092 C CA . ALA A 1 140 ? -4.997 -16.058 -1.342 1.00 96.12 140 ALA A CA 1
ATOM 1093 C C . ALA A 1 140 ? -4.311 -15.659 -0.030 1.00 96.12 140 ALA A C 1
ATOM 1095 O O . ALA A 1 140 ? -3.666 -16.497 0.600 1.00 96.12 140 ALA A O 1
ATOM 1096 N N . ILE A 1 141 ? -4.533 -14.427 0.434 1.00 94.50 141 ILE A N 1
ATOM 1097 C CA . ILE A 1 141 ? -3.978 -13.916 1.692 1.00 94.50 141 ILE A CA 1
ATOM 1098 C C . ILE A 1 141 ? -4.553 -14.667 2.901 1.00 94.50 141 ILE A C 1
ATOM 1100 O O . ILE A 1 141 ? -3.796 -15.104 3.767 1.00 94.50 141 ILE A O 1
ATOM 1104 N N . VAL A 1 142 ? -5.879 -14.825 2.996 1.00 93.00 142 VAL A N 1
ATOM 1105 C CA . VAL A 1 142 ? -6.501 -15.389 4.215 1.00 93.00 142 VAL A CA 1
ATOM 1106 C C . VAL A 1 142 ? -6.409 -16.909 4.314 1.00 93.00 142 VAL A C 1
ATOM 1108 O O . VAL A 1 142 ? -6.510 -17.455 5.417 1.00 93.00 142 VAL A O 1
ATOM 1111 N N . ASN A 1 143 ? -6.238 -17.595 3.182 1.00 92.69 143 ASN A N 1
ATOM 1112 C CA . ASN A 1 143 ? -6.162 -19.054 3.120 1.00 92.69 143 ASN A CA 1
ATOM 1113 C C . ASN A 1 143 ? -4.774 -19.584 2.725 1.00 92.69 143 ASN A C 1
ATOM 1115 O O . ASN A 1 143 ? -4.655 -20.790 2.528 1.00 92.69 143 ASN A O 1
ATOM 1119 N N . ASP A 1 144 ? -3.752 -18.723 2.646 1.00 92.12 144 ASP A N 1
ATOM 1120 C CA . ASP A 1 144 ? -2.369 -19.090 2.292 1.00 92.12 144 ASP A CA 1
ATOM 1121 C C . ASP A 1 144 ? -2.288 -19.869 0.963 1.00 92.12 144 ASP A C 1
ATOM 1123 O O . ASP A 1 144 ? -1.641 -20.912 0.850 1.00 92.12 144 ASP A O 1
ATOM 1127 N N . LYS A 1 145 ? -3.025 -19.392 -0.049 1.00 95.69 145 LYS A N 1
ATOM 1128 C CA . LYS A 1 145 ? -3.024 -19.980 -1.399 1.00 95.69 145 LYS A CA 1
ATOM 1129 C C . LYS A 1 145 ? -2.019 -19.263 -2.295 1.00 95.69 145 LYS A C 1
ATOM 1131 O O . LYS A 1 145 ? -1.534 -18.184 -1.977 1.00 95.69 145 LYS A O 1
ATOM 1136 N N . ALA A 1 146 ? -1.730 -19.852 -3.453 1.00 97.75 146 ALA A N 1
ATOM 1137 C CA . ALA A 1 146 ? -0.977 -19.164 -4.495 1.00 97.75 146 ALA A CA 1
ATOM 1138 C C . ALA A 1 146 ? -1.689 -17.869 -4.923 1.00 97.75 146 ALA A C 1
ATOM 1140 O O . ALA A 1 146 ? -2.921 -17.808 -4.936 1.00 97.75 146 ALA A O 1
ATOM 1141 N N . SER A 1 147 ? -0.906 -16.854 -5.299 1.00 98.12 147 SER A N 1
ATOM 1142 C CA . SER A 1 147 ? -1.471 -15.618 -5.835 1.00 98.12 147 SER A CA 1
ATOM 1143 C C . SER A 1 147 ? -2.259 -15.895 -7.117 1.00 98.12 147 SER A C 1
ATOM 1145 O O . SER A 1 147 ? -1.761 -16.625 -7.977 1.00 98.12 147 SER A O 1
ATOM 1147 N N . PRO A 1 148 ? -3.447 -15.288 -7.291 1.00 97.75 148 PRO A N 1
ATOM 1148 C CA . PRO A 1 148 ? -4.146 -15.293 -8.571 1.00 97.75 148 PRO A CA 1
ATOM 1149 C C . PRO A 1 148 ? -3.436 -14.439 -9.631 1.00 97.75 148 PRO A C 1
ATOM 1151 O O . PRO A 1 148 ? -3.747 -14.555 -10.813 1.00 97.75 148 PRO A O 1
ATOM 1154 N N . ARG A 1 149 ? -2.490 -13.578 -9.232 1.00 97.75 149 ARG A N 1
ATOM 1155 C CA . ARG A 1 149 ? -1.658 -12.800 -10.150 1.00 97.75 149 ARG A CA 1
ATOM 1156 C C . ARG A 1 149 ? -0.410 -13.594 -10.512 1.00 97.75 149 ARG A C 1
ATOM 1158 O O . ARG A 1 149 ? 0.396 -13.920 -9.642 1.00 97.75 149 ARG A O 1
ATOM 1165 N N . THR A 1 150 ? -0.227 -13.830 -11.805 1.00 96.88 150 THR A N 1
ATOM 1166 C CA . THR A 1 150 ? 0.979 -14.462 -12.357 1.00 96.88 150 THR A CA 1
ATOM 1167 C C . THR A 1 150 ? 1.945 -13.459 -12.966 1.00 96.88 150 THR A C 1
ATOM 1169 O O . THR A 1 150 ? 3.136 -13.736 -12.976 1.00 96.88 150 THR A O 1
ATOM 1172 N N . GLU A 1 151 ? 1.443 -12.313 -13.432 1.00 96.50 151 GLU A N 1
ATOM 1173 C CA . GLU A 1 151 ? 2.256 -11.272 -14.058 1.00 96.50 151 GLU A CA 1
ATOM 1174 C C . GLU A 1 151 ? 1.666 -9.863 -13.879 1.00 96.50 151 GLU A C 1
ATOM 1176 O O . GLU A 1 151 ? 0.493 -9.698 -13.507 1.00 96.50 151 GLU A O 1
ATOM 1181 N N . PHE A 1 152 ? 2.478 -8.839 -14.132 1.00 95.81 152 PHE A N 1
ATOM 1182 C CA . PHE A 1 152 ? 2.049 -7.457 -14.345 1.00 95.81 152 PHE A CA 1
ATOM 1183 C C . PHE A 1 152 ? 3.128 -6.619 -15.045 1.00 95.81 152 PHE A C 1
ATOM 1185 O O . PHE A 1 152 ? 4.330 -6.848 -14.901 1.00 95.81 152 PHE A O 1
ATOM 1192 N N . VAL A 1 153 ? 2.692 -5.588 -15.768 1.00 95.69 153 VAL A N 1
ATOM 1193 C CA . VAL A 1 153 ? 3.577 -4.593 -16.387 1.00 95.69 153 VAL A CA 1
ATOM 1194 C C . VAL A 1 153 ? 3.856 -3.480 -15.379 1.00 95.69 153 VAL A C 1
ATOM 1196 O O . VAL A 1 153 ? 2.923 -2.878 -14.852 1.00 95.69 153 VAL A O 1
ATOM 1199 N N . TYR A 1 154 ? 5.131 -3.186 -15.112 1.00 94.56 154 TYR A N 1
ATOM 1200 C CA . TYR A 1 154 ? 5.506 -2.036 -14.284 1.00 94.56 154 TYR A CA 1
ATOM 1201 C C . TYR A 1 154 ? 5.318 -0.723 -15.044 1.00 94.56 154 TYR A C 1
ATOM 1203 O O . TYR A 1 154 ? 4.726 0.216 -14.520 1.00 94.56 154 TYR A O 1
ATOM 1211 N N . ASN A 1 155 ? 5.882 -0.646 -16.252 1.00 94.44 155 ASN A N 1
ATOM 1212 C CA . ASN A 1 155 ? 5.782 0.501 -17.149 1.00 94.44 155 ASN A CA 1
ATOM 1213 C C . ASN A 1 155 ? 6.324 0.136 -18.541 1.00 94.44 155 ASN A C 1
ATOM 1215 O O . ASN A 1 155 ? 7.158 -0.768 -18.654 1.00 94.44 155 ASN A O 1
ATOM 1219 N N . ILE A 1 156 ? 5.909 0.882 -19.566 1.00 95.62 156 ILE A N 1
ATOM 1220 C CA . ILE A 1 156 ? 6.533 0.918 -20.895 1.00 95.62 156 ILE A CA 1
ATOM 1221 C C . ILE A 1 156 ? 6.704 2.393 -21.257 1.00 95.62 156 ILE A C 1
ATOM 1223 O O . ILE A 1 156 ? 5.731 3.089 -21.534 1.00 95.62 156 ILE A O 1
ATOM 1227 N N . ASP A 1 157 ? 7.940 2.875 -21.218 1.00 92.19 157 ASP A N 1
ATOM 1228 C CA . ASP A 1 157 ? 8.294 4.253 -21.535 1.00 92.19 157 ASP A CA 1
ATOM 1229 C C . ASP A 1 157 ? 9.184 4.280 -22.776 1.00 92.19 157 ASP A C 1
ATOM 1231 O O . ASP A 1 157 ? 10.375 3.963 -22.721 1.00 92.19 157 ASP A O 1
ATOM 1235 N N . GLU A 1 158 ? 8.589 4.654 -23.906 1.00 93.12 158 GLU A N 1
ATOM 1236 C CA . GLU A 1 158 ? 9.286 4.767 -25.189 1.00 93.12 158 GLU A CA 1
ATOM 1237 C C . GLU A 1 158 ? 10.227 5.980 -25.244 1.00 93.12 158 GLU A C 1
ATOM 1239 O O . GLU A 1 158 ? 11.202 5.961 -25.997 1.00 93.12 158 GLU A O 1
ATOM 1244 N N . ILE A 1 159 ? 9.978 7.014 -24.429 1.00 92.62 159 ILE A N 1
ATOM 1245 C CA . ILE A 1 159 ? 10.785 8.242 -24.395 1.00 92.62 159 ILE A CA 1
ATOM 1246 C C . ILE A 1 159 ? 12.109 7.960 -23.687 1.00 92.62 159 ILE A C 1
ATOM 1248 O O . ILE A 1 159 ? 13.178 8.247 -24.223 1.00 92.62 159 ILE A O 1
ATOM 1252 N N . ASN A 1 160 ? 12.041 7.365 -22.496 1.00 89.62 160 ASN A N 1
ATOM 1253 C CA . ASN A 1 160 ? 13.225 7.021 -21.706 1.00 89.62 160 ASN A CA 1
ATOM 1254 C C . ASN A 1 160 ? 13.764 5.611 -22.008 1.00 89.62 160 ASN A C 1
ATOM 1256 O O . ASN A 1 160 ? 14.708 5.169 -21.353 1.00 89.62 160 ASN A O 1
ATOM 1260 N N . GLN A 1 161 ? 13.169 4.912 -22.983 1.00 90.94 161 GLN A N 1
ATOM 1261 C CA . GLN A 1 161 ? 13.516 3.550 -23.408 1.00 90.94 161 GLN A CA 1
ATOM 1262 C C . GLN A 1 161 ? 13.608 2.560 -22.241 1.00 90.94 161 GLN A C 1
ATOM 1264 O O . GLN A 1 161 ? 14.562 1.789 -22.121 1.00 90.94 161 GLN A O 1
ATOM 1269 N N . ASN A 1 162 ? 12.609 2.587 -21.360 1.00 91.19 162 ASN A N 1
ATOM 1270 C CA . ASN A 1 162 ? 12.579 1.747 -20.173 1.00 91.19 162 ASN A CA 1
ATOM 1271 C C . ASN A 1 162 ? 11.258 0.985 -20.087 1.00 91.19 162 ASN A C 1
ATOM 1273 O O . ASN A 1 162 ? 10.184 1.582 -20.088 1.00 91.19 162 ASN A O 1
ATOM 1277 N N . ALA A 1 163 ? 11.338 -0.337 -19.981 1.00 94.19 163 ALA A N 1
ATOM 1278 C CA . ALA A 1 163 ? 10.178 -1.194 -19.813 1.00 94.19 163 ALA A CA 1
ATOM 1279 C C . ALA A 1 163 ? 10.506 -2.346 -18.867 1.00 94.19 163 ALA A C 1
ATOM 1281 O O . ALA A 1 163 ? 11.615 -2.886 -18.892 1.00 94.19 163 ALA A O 1
ATOM 1282 N N . ALA A 1 164 ? 9.539 -2.733 -18.039 1.00 95.44 164 ALA A N 1
ATOM 1283 C CA . ALA A 1 164 ? 9.669 -3.905 -17.186 1.00 95.44 164 ALA A CA 1
ATOM 1284 C C . ALA A 1 164 ? 8.322 -4.603 -16.994 1.00 95.44 164 ALA A C 1
ATOM 1286 O O . ALA A 1 164 ? 7.279 -3.966 -16.840 1.00 95.44 164 ALA A O 1
ATOM 1287 N N . ILE A 1 165 ? 8.393 -5.928 -16.956 1.00 95.31 165 ILE A N 1
ATOM 1288 C CA . ILE A 1 165 ? 7.311 -6.851 -16.629 1.00 95.31 165 ILE A CA 1
ATOM 1289 C C . ILE A 1 165 ? 7.828 -7.798 -15.548 1.00 95.31 165 ILE A C 1
ATOM 1291 O O . ILE A 1 165 ? 9.036 -8.060 -15.477 1.00 95.31 165 ILE A O 1
ATOM 1295 N N . ARG A 1 166 ? 6.933 -8.287 -14.703 1.00 91.56 166 ARG A N 1
ATOM 1296 C CA . ARG A 1 166 ? 7.220 -9.319 -13.714 1.00 91.56 166 ARG A CA 1
ATOM 1297 C C . ARG A 1 166 ? 6.155 -10.387 -13.740 1.00 91.56 166 ARG A C 1
ATOM 1299 O O . ARG A 1 166 ? 4.996 -9.999 -13.981 1.00 91.56 166 ARG A O 1
#

pLDDT: mean 89.86, std 12.17, range [40.25, 98.25]

Foldseek 3Di:
DDDPDDDDDQPDDDPNHRDPVCPPPDQVVVLVVVVVVCVVPDDPVDDDDDDRDGPPPDPPNPVPDDDPRPDDLPPWPDDDPDPTCNNAVDDDDDDDPPQAPDPPDDQPADDHPQQVVQQVCVVVVHDDDPPGPYDHCNCCVRVVHHGPDPKDWPDCDPPVRDTDMD

Organism: Pomacea canaliculata (NCBI:txid400727)

Sequence (166 aa):
MSASCTFEALDFRFNEEVDKNASGVYSTFAFSRRAQEILEEHNTSQPIFLYLAFQAVHYPLENGGDPTEGASNWPLRGAKSTLWEGGTRGKGLLYSKNLFKKTGTTYNGLMHIVDWFPTFMTLAGGETPSGIDGVSQWDAIVNDKASPRTEFVYNIDEINQNAAIR

Radius of gyration: 20.5 Å; chains: 1; bounding box: 45×64×43 Å